Protein AF-C5RBM1-F1 (afdb_monomer_lite)

Secondary structure (DSSP, 8-state):
--PPPHHHHHHHHHHHHHS---HHHHHHHHT--HHHHHHHHHHHHHTT--S----THHHHHHHHHHHHTT-

Structure (mmCIF, N/CA/C/O backbone):
data_AF-C5RBM1-F1
#
_entry.id   AF-C5RBM1-F1
#
loop_
_atom_site.group_PDB
_atom_site.id
_atom_site.type_symbol
_atom_site.label_atom_id
_atom_site.label_alt_id
_atom_site.label_comp_id
_atom_site.label_asym_id
_atom_site.label_entity_id
_atom_site.label_seq_id
_atom_site.pdbx_PDB_ins_code
_atom_site.Cartn_x
_atom_site.Cartn_y
_atom_site.Cartn_z
_atom_site.occupancy
_atom_site.B_iso_or_equiv
_atom_site.auth_seq_id
_atom_site.auth_comp_id
_atom_site.auth_asym_id
_atom_site.auth_atom_id
_atom_site.pdbx_PDB_model_num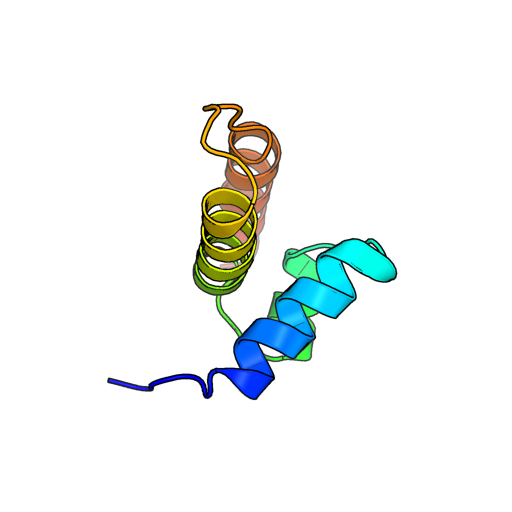
ATOM 1 N N . MET A 1 1 ? -5.569 1.421 -21.046 1.00 48.16 1 MET A N 1
ATOM 2 C CA . MET A 1 1 ? -5.696 1.374 -19.571 1.00 48.16 1 MET A CA 1
ATOM 3 C C . MET A 1 1 ? -5.161 0.024 -19.106 1.00 48.16 1 MET A C 1
ATOM 5 O O . MET A 1 1 ? -5.772 -0.983 -19.440 1.00 48.16 1 MET A O 1
ATOM 9 N N . LYS A 1 2 ? -3.988 -0.039 -18.456 1.00 55.97 2 LYS A N 1
ATOM 10 C CA . LYS A 1 2 ? -3.459 -1.311 -17.930 1.00 55.97 2 LYS A CA 1
ATOM 11 C C . LYS A 1 2 ? -4.316 -1.705 -16.724 1.00 55.97 2 LYS A C 1
ATOM 13 O O . LYS A 1 2 ? -4.185 -1.112 -15.657 1.00 55.97 2 LYS A O 1
ATOM 18 N N . ARG A 1 3 ? -5.268 -2.617 -16.927 1.00 71.38 3 ARG A N 1
ATOM 19 C CA . ARG A 1 3 ? -6.072 -3.188 -15.844 1.00 71.38 3 ARG A CA 1
ATOM 20 C C . ARG A 1 3 ? -5.225 -4.252 -15.157 1.00 71.38 3 ARG A C 1
ATOM 22 O O . ARG A 1 3 ? -4.813 -5.212 -15.796 1.00 71.38 3 ARG A O 1
ATOM 29 N N . TYR A 1 4 ? -4.944 -4.052 -13.876 1.00 79.81 4 TYR A N 1
ATOM 30 C CA . TYR A 1 4 ? -4.412 -5.119 -13.037 1.00 79.81 4 TYR A CA 1
ATOM 31 C C . TYR A 1 4 ? -5.517 -6.151 -12.808 1.00 79.81 4 TYR A C 1
ATOM 33 O O . TYR A 1 4 ? -6.665 -5.756 -12.579 1.00 79.81 4 TYR A O 1
ATOM 41 N N . GLN A 1 5 ? -5.165 -7.435 -12.881 1.00 86.00 5 GLN A N 1
ATOM 42 C CA . GLN A 1 5 ? -6.087 -8.529 -12.575 1.00 86.00 5 GLN A CA 1
ATOM 43 C C . GLN A 1 5 ? -6.508 -8.467 -11.109 1.00 86.00 5 GLN A C 1
ATOM 45 O O . GLN A 1 5 ? -5.709 -8.082 -10.253 1.00 86.00 5 GLN A O 1
ATOM 50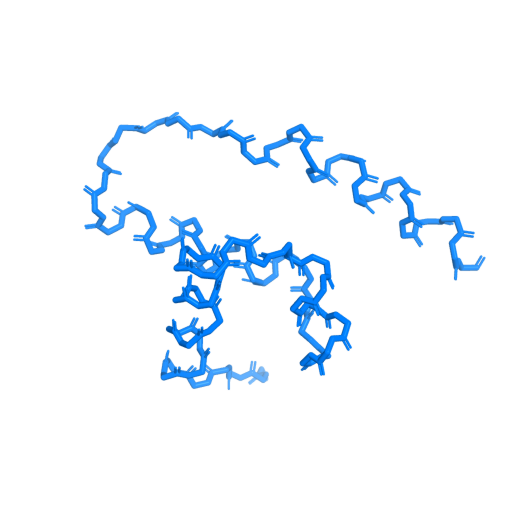 N N . ASP A 1 6 ? -7.751 -8.827 -10.813 1.00 83.19 6 ASP A N 1
ATOM 51 C CA . ASP A 1 6 ? -8.274 -8.751 -9.449 1.00 83.19 6 ASP A CA 1
ATOM 52 C C . ASP A 1 6 ? -7.559 -9.725 -8.500 1.00 83.19 6 ASP A C 1
ATOM 54 O O . ASP A 1 6 ? -7.221 -9.320 -7.388 1.00 83.19 6 ASP A O 1
ATOM 58 N N . ASP A 1 7 ? -7.156 -10.911 -8.973 1.00 86.00 7 ASP A N 1
ATOM 59 C CA . ASP A 1 7 ? -6.289 -11.840 -8.226 1.00 86.00 7 ASP A CA 1
ATOM 60 C C . ASP A 1 7 ? -4.948 -11.215 -7.827 1.00 86.00 7 ASP A C 1
ATOM 62 O O . ASP A 1 7 ? -4.443 -11.409 -6.717 1.00 86.00 7 ASP A O 1
ATOM 66 N N . PHE A 1 8 ? -4.371 -10.416 -8.725 1.00 88.50 8 PHE A N 1
ATOM 67 C CA . PHE A 1 8 ? -3.107 -9.738 -8.469 1.00 88.50 8 PHE A CA 1
ATOM 68 C C . PHE A 1 8 ? -3.273 -8.647 -7.406 1.00 88.50 8 PHE A C 1
ATOM 70 O O . PHE A 1 8 ? -2.483 -8.565 -6.465 1.00 88.50 8 PHE A O 1
ATOM 77 N N . LYS A 1 9 ? -4.338 -7.840 -7.507 1.00 87.56 9 LYS A N 1
ATOM 78 C CA . LYS A 1 9 ? -4.658 -6.826 -6.489 1.00 87.56 9 LYS A CA 1
ATOM 79 C C . LYS A 1 9 ? -4.892 -7.481 -5.129 1.00 87.56 9 LYS A C 1
ATOM 81 O O . LYS A 1 9 ? -4.345 -7.010 -4.135 1.00 87.56 9 LYS A O 1
ATOM 86 N N . ALA A 1 10 ? -5.664 -8.568 -5.094 1.00 87.25 10 ALA A N 1
ATOM 87 C CA . ALA A 1 10 ? -5.959 -9.317 -3.879 1.00 87.25 10 ALA A CA 1
ATOM 88 C C . ALA A 1 10 ? -4.683 -9.888 -3.246 1.00 87.25 10 ALA A C 1
ATOM 90 O O . ALA A 1 10 ? -4.492 -9.739 -2.043 1.00 87.25 10 ALA A O 1
ATOM 91 N N . SER A 1 11 ? -3.770 -10.441 -4.051 1.00 89.94 11 SER A N 1
ATOM 92 C CA . SER A 1 11 ? -2.473 -10.945 -3.576 1.00 89.94 11 SER A CA 1
ATOM 93 C C . SER A 1 11 ? -1.644 -9.845 -2.907 1.00 89.94 11 SER A C 1
ATOM 95 O O . SER A 1 11 ? -1.140 -10.035 -1.805 1.00 89.94 11 SER A O 1
ATOM 97 N N . ILE A 1 12 ? -1.564 -8.659 -3.517 1.00 89.88 12 ILE A N 1
ATOM 98 C CA . ILE A 1 12 ? -0.831 -7.510 -2.959 1.00 89.88 12 ILE A CA 1
ATOM 99 C C . ILE A 1 12 ? -1.462 -7.017 -1.650 1.00 89.88 12 ILE A C 1
ATOM 101 O O . ILE A 1 12 ? -0.751 -6.742 -0.682 1.00 89.88 12 ILE A O 1
ATOM 105 N N . VAL A 1 13 ? -2.793 -6.931 -1.591 1.00 86.56 13 VAL A N 1
ATOM 106 C CA . VAL A 1 13 ? -3.518 -6.565 -0.365 1.00 86.56 13 VAL A CA 1
ATOM 107 C C . VAL A 1 13 ? -3.298 -7.603 0.736 1.00 86.56 13 VAL A C 1
ATOM 109 O O . VAL A 1 13 ? -3.076 -7.222 1.886 1.00 86.56 13 VAL A O 1
ATOM 112 N N . LYS A 1 14 ? -3.323 -8.893 0.389 1.00 88.56 14 LYS A N 1
ATOM 113 C CA . LYS A 1 14 ? -3.080 -10.003 1.313 1.00 88.56 14 LYS A CA 1
ATOM 114 C C . LYS A 1 14 ? -1.669 -9.938 1.891 1.00 88.56 14 LYS A C 1
ATOM 116 O O . LYS A 1 14 ? -1.539 -9.905 3.106 1.00 88.56 14 LYS A O 1
ATOM 121 N N . MET A 1 15 ? -0.637 -9.798 1.056 1.00 88.88 15 MET A N 1
ATOM 122 C CA . MET A 1 15 ? 0.753 -9.637 1.511 1.00 88.88 15 MET A CA 1
ATOM 123 C C . MET A 1 15 ? 0.920 -8.414 2.427 1.00 88.88 15 MET A C 1
ATOM 125 O O . MET A 1 15 ? 1.587 -8.476 3.457 1.00 88.88 15 MET A O 1
ATOM 129 N N . HIS A 1 16 ? 0.273 -7.289 2.106 1.00 85.62 16 HIS A N 1
ATOM 130 C CA . HIS A 1 16 ? 0.317 -6.106 2.969 1.00 85.62 16 HIS A CA 1
ATOM 131 C C . HIS A 1 16 ? -0.335 -6.351 4.343 1.00 85.62 16 HIS A C 1
ATOM 133 O O . HIS A 1 16 ? 0.185 -5.883 5.355 1.00 85.62 16 HIS A O 1
ATOM 139 N N . ARG A 1 17 ? -1.467 -7.068 4.392 1.00 80.62 17 ARG A N 1
ATOM 140 C CA . ARG A 1 17 ? -2.218 -7.331 5.631 1.00 80.62 17 ARG A CA 1
ATOM 141 C C . ARG A 1 17 ? -1.622 -8.459 6.474 1.00 80.62 17 ARG A C 1
ATOM 143 O O . ARG A 1 17 ? -1.497 -8.291 7.684 1.00 80.62 17 ARG A O 1
ATOM 150 N N . GLU A 1 18 ? -1.276 -9.581 5.853 1.00 83.12 18 GLU A N 1
ATOM 151 C CA . GLU A 1 18 ? -0.797 -10.791 6.531 1.00 83.12 18 GLU A CA 1
ATOM 152 C C . GLU A 1 18 ? 0.692 -10.699 6.860 1.00 83.12 18 GLU A C 1
ATOM 154 O O . GLU A 1 18 ? 1.088 -10.891 8.006 1.00 83.12 18 GLU A O 1
ATOM 159 N N . GLU A 1 19 ? 1.519 -10.325 5.885 1.00 81.94 19 GLU A N 1
ATOM 160 C CA . GLU A 1 19 ? 2.975 -10.260 6.058 1.00 81.94 19 GLU A CA 1
ATOM 161 C C . GLU A 1 19 ? 3.449 -8.887 6.559 1.00 81.94 19 GLU A C 1
ATOM 163 O O . GLU A 1 19 ? 4.649 -8.651 6.698 1.00 81.94 19 GLU A O 1
ATOM 168 N N . LYS A 1 20 ? 2.516 -7.951 6.806 1.00 78.69 20 LYS A N 1
ATOM 169 C CA . LYS A 1 20 ? 2.789 -6.557 7.209 1.00 78.69 20 LYS A CA 1
ATOM 170 C C . LYS A 1 20 ? 3.812 -5.853 6.308 1.00 78.69 20 LYS A C 1
ATOM 172 O O . LYS A 1 20 ? 4.514 -4.939 6.744 1.00 78.69 20 LYS A O 1
ATOM 177 N N . ARG A 1 21 ? 3.900 -6.263 5.038 1.00 80.44 21 ARG A N 1
ATOM 178 C CA . ARG A 1 21 ? 4.856 -5.708 4.074 1.00 80.44 21 ARG A CA 1
ATOM 179 C C . ARG A 1 21 ? 4.500 -4.269 3.733 1.00 80.44 21 ARG A C 1
ATOM 181 O O . ARG A 1 21 ? 3.348 -3.955 3.451 1.00 80.44 21 ARG A O 1
ATOM 188 N N . SER A 1 22 ? 5.487 -3.381 3.713 1.00 84.12 22 SER A N 1
ATOM 189 C CA . SER A 1 22 ? 5.266 -1.967 3.400 1.00 84.12 22 SER A CA 1
ATOM 190 C C . SER A 1 22 ? 4.829 -1.772 1.945 1.00 84.12 22 SER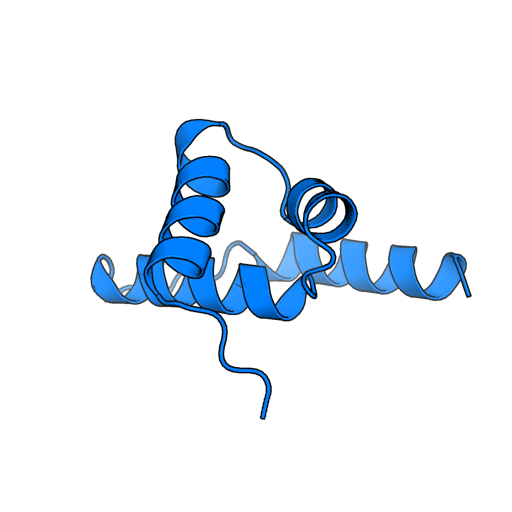 A C 1
ATOM 192 O O . SER A 1 22 ? 5.387 -2.386 1.036 1.00 84.12 22 SER A O 1
ATOM 194 N N . ILE A 1 23 ? 3.902 -0.835 1.704 1.00 83.56 23 ILE A N 1
ATOM 195 C CA . ILE A 1 23 ? 3.431 -0.462 0.354 1.00 83.56 23 ILE A CA 1
ATOM 196 C C . ILE A 1 23 ? 4.606 -0.135 -0.577 1.00 83.56 23 ILE A C 1
ATOM 198 O O . ILE A 1 23 ? 4.579 -0.473 -1.756 1.00 83.56 23 ILE A O 1
ATOM 202 N N . ARG A 1 24 ? 5.658 0.492 -0.040 1.00 82.38 24 ARG A N 1
ATOM 203 C CA . ARG A 1 24 ? 6.886 0.801 -0.774 1.00 82.38 24 ARG A CA 1
ATOM 204 C C . ARG A 1 24 ? 7.613 -0.452 -1.270 1.00 82.38 24 ARG A C 1
ATOM 206 O O . ARG A 1 24 ? 7.933 -0.519 -2.446 1.00 82.38 24 ARG A O 1
ATOM 213 N N . SER A 1 25 ? 7.806 -1.446 -0.405 1.00 84.19 25 SER A N 1
ATOM 214 C CA . SER A 1 25 ? 8.467 -2.702 -0.779 1.00 84.19 25 SER A CA 1
ATOM 215 C C . SER A 1 25 ? 7.672 -3.443 -1.854 1.00 84.19 25 SER A C 1
ATOM 217 O O . SER A 1 25 ? 8.247 -3.874 -2.845 1.00 84.19 25 SER A O 1
ATOM 219 N N . LEU A 1 26 ? 6.344 -3.503 -1.716 1.00 86.69 26 LEU A N 1
ATOM 220 C CA . LEU A 1 26 ? 5.468 -4.097 -2.730 1.00 86.69 26 LEU A CA 1
ATOM 221 C C . LEU A 1 26 ? 5.477 -3.290 -4.041 1.00 86.69 26 LEU A C 1
ATOM 223 O O . LEU A 1 26 ? 5.398 -3.850 -5.129 1.00 86.69 26 LEU A O 1
ATOM 227 N N . SER A 1 27 ? 5.591 -1.967 -3.955 1.00 86.06 27 SER A N 1
ATOM 228 C CA . SER A 1 27 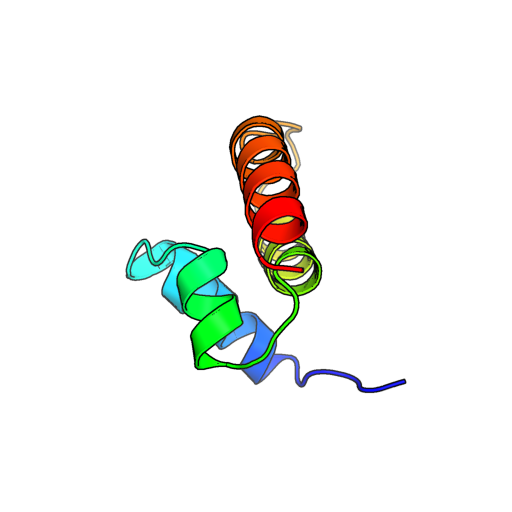? 5.692 -1.097 -5.124 1.00 86.06 27 SER A CA 1
ATOM 229 C C . SER A 1 27 ? 6.996 -1.312 -5.895 1.00 86.06 27 SER A C 1
ATOM 231 O O . SER A 1 27 ? 6.954 -1.443 -7.117 1.00 86.06 27 SER A O 1
ATOM 233 N N . GLU A 1 28 ? 8.127 -1.378 -5.190 1.00 84.94 28 GLU A N 1
ATOM 234 C CA . GLU A 1 28 ? 9.457 -1.586 -5.772 1.00 84.94 28 GLU A CA 1
ATOM 235 C C . GLU A 1 28 ? 9.607 -3.008 -6.341 1.00 84.94 28 GLU A C 1
ATOM 237 O O . GLU A 1 28 ? 10.116 -3.165 -7.446 1.00 84.94 28 GLU A O 1
ATOM 242 N N . GLU A 1 29 ? 9.103 -4.031 -5.645 1.00 87.81 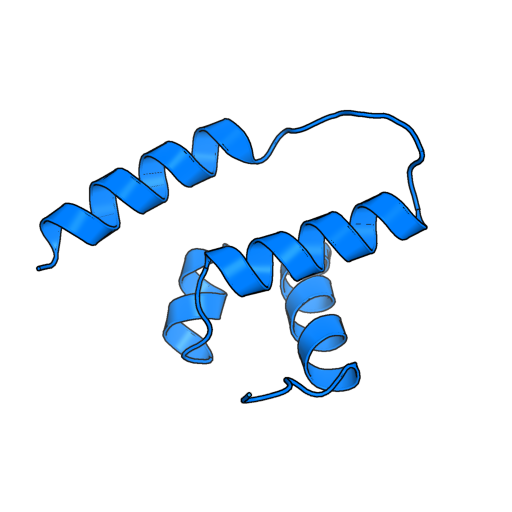29 GLU A N 1
ATOM 243 C CA . GLU A 1 29 ? 9.222 -5.437 -6.062 1.00 87.81 29 GLU A CA 1
ATOM 244 C C . GLU A 1 29 ? 8.332 -5.780 -7.264 1.00 87.81 29 GLU A C 1
ATOM 246 O O . GLU A 1 29 ? 8.773 -6.441 -8.202 1.00 87.81 29 GLU A O 1
ATOM 251 N N . TYR A 1 30 ? 7.085 -5.304 -7.264 1.00 87.94 30 TYR A N 1
ATOM 252 C CA . TYR A 1 30 ? 6.113 -5.636 -8.310 1.00 87.94 30 TYR A CA 1
ATOM 253 C C . TYR A 1 30 ? 5.998 -4.564 -9.404 1.00 87.94 30 TYR A C 1
ATOM 255 O O . TYR A 1 30 ? 5.188 -4.704 -10.323 1.00 87.94 30 TYR A O 1
ATOM 263 N N . GLY A 1 31 ? 6.763 -3.470 -9.311 1.00 85.88 31 GLY A N 1
ATOM 264 C CA . GLY A 1 31 ? 6.701 -2.349 -10.258 1.00 85.88 31 GLY A CA 1
ATOM 265 C C . GLY A 1 31 ? 5.338 -1.646 -10.289 1.00 85.88 31 GLY A C 1
ATOM 266 O O . GLY A 1 31 ? 4.953 -1.041 -11.293 1.00 85.88 31 GLY A O 1
ATOM 267 N N . VAL A 1 32 ? 4.571 -1.750 -9.204 1.00 85.25 32 VAL A N 1
ATOM 268 C CA . VAL A 1 32 ? 3.230 -1.172 -9.080 1.00 85.25 32 VAL A CA 1
ATOM 269 C C . VAL A 1 32 ? 3.340 0.190 -8.414 1.00 85.25 32 VAL A C 1
ATOM 271 O O . VAL A 1 32 ? 4.103 0.365 -7.474 1.00 85.25 32 VAL A O 1
ATOM 274 N N . SER A 1 33 ? 2.549 1.174 -8.842 1.00 84.06 33 SER A N 1
ATOM 275 C CA . SER A 1 33 ? 2.531 2.478 -8.170 1.00 84.06 33 SER A CA 1
ATOM 276 C C . SER A 1 33 ? 2.084 2.349 -6.701 1.00 84.06 33 SER A C 1
ATOM 278 O O . SER A 1 33 ? 1.046 1.725 -6.447 1.00 84.06 33 SER A O 1
ATOM 280 N N . PRO A 1 34 ? 2.766 3.001 -5.737 1.00 83.00 34 PRO A N 1
ATOM 281 C CA . PRO A 1 34 ? 2.362 2.988 -4.329 1.00 83.00 34 PRO A CA 1
ATOM 282 C C . PRO A 1 34 ? 0.917 3.460 -4.130 1.00 83.00 34 PRO A C 1
ATOM 284 O O . PRO A 1 34 ? 0.186 2.929 -3.297 1.00 83.00 34 PRO A O 1
ATOM 287 N N . ALA A 1 35 ? 0.479 4.432 -4.937 1.00 81.56 35 ALA A N 1
ATOM 288 C CA . ALA A 1 35 ? -0.885 4.949 -4.915 1.00 81.56 35 ALA A CA 1
ATOM 289 C C . ALA A 1 35 ? -1.918 3.904 -5.378 1.00 81.56 35 ALA A C 1
ATOM 291 O O . ALA A 1 35 ? -3.033 3.867 -4.863 1.00 81.56 35 ALA A O 1
ATOM 292 N N . ALA A 1 36 ? -1.555 3.029 -6.322 1.00 84.88 36 ALA A N 1
ATOM 293 C CA . ALA A 1 36 ? -2.440 1.963 -6.786 1.00 84.88 36 ALA A CA 1
ATOM 294 C C . ALA A 1 36 ? -2.622 0.889 -5.706 1.00 84.88 36 ALA A C 1
ATOM 296 O O . ALA A 1 36 ? -3.756 0.549 -5.378 1.00 84.88 36 ALA A O 1
ATOM 297 N N . ILE A 1 37 ? -1.520 0.439 -5.095 1.00 86.06 37 ILE A N 1
ATOM 298 C CA . ILE A 1 37 ? -1.540 -0.497 -3.960 1.00 86.06 37 ILE A CA 1
ATOM 299 C C . ILE A 1 37 ? -2.362 0.082 -2.809 1.00 86.06 37 ILE A C 1
ATOM 301 O O . ILE A 1 37 ? -3.219 -0.601 -2.256 1.00 86.06 37 ILE A O 1
ATOM 305 N N . HIS A 1 38 ? -2.153 1.360 -2.487 1.00 80.94 38 HIS A N 1
ATOM 306 C CA . HIS A 1 38 ? -2.940 2.064 -1.482 1.00 80.94 38 HIS A CA 1
ATOM 307 C C . HIS A 1 38 ? -4.441 2.012 -1.785 1.00 80.94 38 HIS A C 1
ATOM 309 O O . HIS A 1 38 ? -5.230 1.676 -0.907 1.00 80.94 38 HIS A O 1
ATOM 315 N N . ASN A 1 39 ? -4.842 2.297 -3.026 1.00 82.25 39 ASN A N 1
ATOM 316 C CA . ASN A 1 39 ? -6.246 2.237 -3.426 1.00 82.25 39 ASN A CA 1
ATOM 317 C C . ASN A 1 39 ? -6.819 0.818 -3.330 1.00 82.25 39 ASN A C 1
ATOM 319 O O . ASN A 1 39 ? -7.983 0.673 -2.973 1.00 82.25 39 ASN A O 1
ATOM 323 N N . TRP A 1 40 ? -6.026 -0.225 -3.592 1.00 87.44 40 TRP A N 1
ATOM 324 C CA . TRP A 1 40 ? -6.467 -1.615 -3.420 1.00 87.44 40 TRP A CA 1
ATOM 325 C C . TRP A 1 40 ? -6.608 -1.989 -1.949 1.00 87.44 40 TRP A C 1
ATOM 327 O O . TRP A 1 40 ? -7.609 -2.583 -1.570 1.00 87.44 40 TRP A O 1
ATOM 337 N N . VAL A 1 41 ? -5.659 -1.586 -1.101 1.00 81.44 41 VAL A N 1
ATOM 338 C CA . VAL A 1 41 ? -5.714 -1.821 0.349 1.00 81.44 41 VAL A CA 1
ATOM 339 C C . VAL A 1 41 ? -6.876 -1.051 0.984 1.00 81.44 41 VAL A C 1
ATOM 341 O O . VAL A 1 41 ? -7.593 -1.611 1.814 1.00 81.44 41 VAL A O 1
ATOM 344 N N . LYS A 1 42 ? -7.093 0.209 0.576 1.00 76.56 42 LYS A N 1
ATOM 345 C CA . LYS A 1 42 ? -8.214 1.055 1.018 1.00 76.56 42 LYS A CA 1
ATOM 346 C C . LYS A 1 42 ? -9.544 0.498 0.520 1.00 76.56 42 LYS A C 1
ATOM 348 O O . LYS A 1 42 ? -10.445 0.325 1.326 1.00 76.56 42 LYS A O 1
ATOM 353 N N . GLY A 1 43 ? -9.638 0.135 -0.758 1.00 71.94 43 GLY A N 1
ATOM 354 C CA . GLY A 1 43 ? -10.824 -0.503 -1.332 1.00 71.94 43 GLY A CA 1
ATOM 355 C C . GLY A 1 43 ? -11.164 -1.823 -0.641 1.00 71.94 43 GLY A C 1
ATOM 356 O O . GLY A 1 43 ? -12.312 -2.044 -0.286 1.00 71.94 43 GLY A O 1
ATOM 357 N N . ALA A 1 44 ? -10.161 -2.648 -0.335 1.00 72.25 44 ALA A N 1
ATOM 358 C CA . ALA A 1 44 ? -10.350 -3.877 0.428 1.00 72.25 44 ALA A CA 1
ATOM 359 C C . ALA A 1 44 ? -10.733 -3.631 1.897 1.00 72.25 44 ALA A C 1
ATOM 361 O O . ALA A 1 44 ? -11.347 -4.490 2.515 1.00 72.25 44 ALA A O 1
ATOM 362 N N . LYS A 1 45 ? -10.361 -2.489 2.496 1.00 59.22 45 LYS A N 1
ATOM 363 C CA . LYS A 1 45 ? -10.860 -2.080 3.824 1.00 59.22 45 LYS A CA 1
ATOM 364 C C .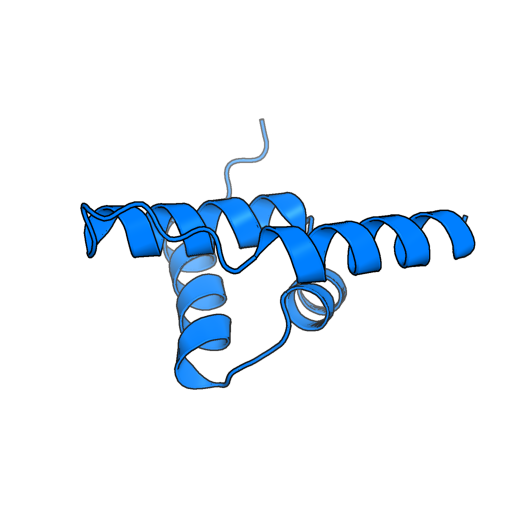 LYS A 1 45 ? -12.302 -1.594 3.755 1.00 59.22 45 LYS A C 1
ATOM 366 O O . LYS A 1 45 ? -13.078 -1.977 4.612 1.00 59.22 45 LYS A O 1
ATOM 371 N N . SER A 1 46 ? -12.662 -0.801 2.748 1.00 49.56 46 SER A N 1
ATOM 372 C CA . SER A 1 46 ? -14.028 -0.291 2.567 1.00 49.56 46 SER A CA 1
ATOM 373 C C . SER A 1 46 ? -15.057 -1.390 2.294 1.00 49.56 46 SER A C 1
ATOM 375 O O . SER A 1 46 ? -16.226 -1.193 2.590 1.00 49.56 46 SER A O 1
ATOM 377 N N . VAL A 1 47 ? -14.641 -2.547 1.771 1.00 51.69 47 VAL A N 1
ATOM 378 C CA . VAL A 1 47 ? -15.519 -3.727 1.645 1.00 51.69 47 VAL A CA 1
ATOM 379 C C . VAL A 1 47 ? -15.813 -4.378 3.011 1.00 51.69 47 VAL A C 1
ATOM 381 O O . VAL A 1 47 ? -16.813 -5.072 3.144 1.00 51.69 47 VAL A O 1
ATOM 384 N N . GLU A 1 48 ? -14.990 -4.127 4.037 1.00 49.59 48 GLU A N 1
ATOM 385 C CA . GLU A 1 48 ? -15.117 -4.718 5.382 1.00 49.59 48 GLU A CA 1
ATOM 386 C C . GLU A 1 48 ? -15.505 -3.707 6.479 1.00 49.59 48 GLU A C 1
ATOM 388 O O . GLU A 1 48 ? -15.959 -4.111 7.546 1.00 49.59 48 GLU A O 1
ATOM 393 N N . LEU A 1 49 ? -15.321 -2.401 6.259 1.00 41.59 49 LEU A N 1
ATOM 394 C CA . LEU A 1 49 ? -15.523 -1.361 7.268 1.00 41.59 49 LEU A CA 1
ATOM 395 C C . LEU A 1 49 ? -16.170 -0.119 6.642 1.00 41.59 49 LEU A C 1
ATOM 397 O O . LEU A 1 49 ? -15.548 0.612 5.870 1.00 41.59 49 LEU A O 1
ATOM 401 N N . GLU A 1 50 ? -17.409 0.133 7.056 1.00 42.88 50 GLU A N 1
ATOM 402 C CA . GLU A 1 50 ? -18.219 1.325 6.771 1.00 42.88 50 GLU A CA 1
ATOM 403 C C . GLU A 1 50 ? -17.712 2.588 7.515 1.00 42.88 50 GLU A C 1
ATOM 405 O O . GLU A 1 50 ? -18.236 3.679 7.329 1.00 42.88 50 GLU A O 1
ATOM 410 N N . ASP A 1 51 ? -16.644 2.481 8.318 1.00 41.62 51 ASP A N 1
ATOM 411 C CA . ASP A 1 51 ? -16.263 3.498 9.307 1.00 41.62 51 ASP A CA 1
ATOM 412 C C . ASP A 1 51 ? -14.857 4.094 9.069 1.00 41.62 51 ASP A C 1
ATOM 414 O O . ASP A 1 51 ? -13.851 3.728 9.678 1.00 41.62 51 ASP A O 1
ATOM 418 N N . GLY A 1 52 ? -14.780 4.995 8.086 1.00 48.22 52 GLY A N 1
ATOM 419 C CA . GLY A 1 52 ? -14.159 6.328 8.196 1.00 48.22 52 GLY A CA 1
ATOM 420 C C . GLY A 1 52 ? -12.723 6.560 8.709 1.00 48.22 52 GLY A C 1
ATOM 421 O O . GLY A 1 52 ? -12.320 7.720 8.761 1.00 48.22 52 GLY A O 1
ATOM 422 N N . THR A 1 53 ? -11.909 5.567 9.074 1.00 42.03 53 THR A N 1
ATOM 423 C CA . THR A 1 53 ? -10.597 5.826 9.711 1.00 42.03 53 THR A CA 1
ATOM 424 C C . THR A 1 53 ? -9.406 5.711 8.753 1.00 42.03 53 THR A C 1
ATOM 426 O O . THR A 1 53 ? -8.798 4.661 8.523 1.00 42.03 53 THR A O 1
ATOM 429 N N . GLU A 1 54 ? -9.035 6.869 8.206 1.00 47.25 54 GLU A N 1
ATOM 430 C CA . GLU A 1 54 ? -7.871 7.111 7.352 1.00 47.25 54 GLU A CA 1
ATOM 431 C C . GLU A 1 54 ? -6.555 7.128 8.150 1.00 47.25 54 GLU A C 1
ATOM 433 O O . GLU A 1 54 ? -6.026 8.177 8.514 1.00 47.25 54 GLU A O 1
ATOM 438 N N . VAL A 1 55 ? -5.972 5.954 8.399 1.00 48.22 55 VAL A N 1
ATOM 439 C CA . VAL A 1 55 ? -4.640 5.847 9.036 1.00 48.22 55 VAL A CA 1
ATOM 440 C C . VAL A 1 55 ? -3.487 6.074 8.041 1.00 48.22 55 VAL A C 1
ATOM 442 O O . VAL A 1 55 ? -2.373 6.412 8.436 1.00 48.22 55 VAL A O 1
ATOM 445 N N . THR A 1 56 ? -3.721 5.974 6.731 1.00 53.94 56 THR A N 1
ATOM 446 C CA . THR A 1 56 ? -2.622 5.910 5.746 1.00 53.94 56 THR A CA 1
ATOM 447 C C . THR A 1 56 ? -2.151 7.271 5.204 1.00 53.94 56 THR A C 1
ATOM 449 O O . THR A 1 56 ? -1.145 7.345 4.500 1.00 53.94 56 THR A O 1
ATOM 452 N N . SER A 1 57 ? -2.801 8.381 5.574 1.00 50.03 57 SER A N 1
ATOM 453 C CA . SER A 1 57 ? -2.442 9.726 5.084 1.00 50.03 57 SER A CA 1
ATOM 454 C C . SER A 1 57 ? -1.105 10.251 5.629 1.00 50.03 57 SER A C 1
ATOM 456 O O . SER A 1 57 ? -0.437 11.043 4.960 1.00 50.03 57 SER A O 1
ATOM 458 N N . LYS A 1 58 ? -0.684 9.820 6.829 1.00 51.41 58 LYS A N 1
ATOM 459 C CA . LYS A 1 58 ? 0.600 10.247 7.421 1.00 51.41 58 LYS A CA 1
ATOM 460 C C . LYS A 1 58 ? 1.794 9.557 6.754 1.00 51.41 58 LYS A C 1
ATOM 462 O O . LYS A 1 58 ? 2.715 10.242 6.317 1.00 51.41 58 LYS A O 1
ATOM 467 N N . GLU A 1 59 ? 1.718 8.241 6.578 1.00 56.50 59 GLU A N 1
ATOM 468 C CA . GLU A 1 59 ? 2.746 7.439 5.895 1.00 56.50 59 GLU A CA 1
ATOM 469 C C . GLU A 1 59 ? 2.892 7.846 4.416 1.00 56.50 59 GLU A C 1
ATOM 471 O O . GLU A 1 59 ? 4.000 7.938 3.887 1.00 56.50 59 GLU A O 1
ATOM 476 N N . PHE A 1 60 ? 1.785 8.182 3.742 1.00 55.53 60 PHE A N 1
ATOM 477 C CA . PHE A 1 60 ? 1.808 8.576 2.331 1.00 55.53 60 PHE A CA 1
ATOM 478 C C . PHE A 1 60 ? 2.523 9.911 2.080 1.00 55.53 60 PHE A C 1
ATOM 480 O O . PHE A 1 60 ? 3.309 10.015 1.138 1.00 55.53 60 PHE A O 1
ATOM 487 N N . LYS A 1 61 ? 2.311 10.929 2.929 1.00 58.78 61 LYS A N 1
ATOM 488 C CA . LYS A 1 61 ? 3.045 12.205 2.807 1.00 58.78 61 LYS A CA 1
ATOM 489 C C . LYS A 1 61 ? 4.555 12.006 2.949 1.00 58.78 61 LYS A C 1
ATOM 491 O O . LYS A 1 61 ? 5.325 12.704 2.290 1.00 58.78 61 LYS A O 1
ATOM 496 N N . GLN A 1 62 ? 4.972 11.049 3.777 1.00 61.25 62 GLN A N 1
ATOM 497 C CA . GLN A 1 62 ? 6.378 10.693 3.935 1.00 61.25 62 GLN A CA 1
ATOM 498 C C . GLN A 1 62 ? 6.914 9.981 2.686 1.00 61.25 62 GLN A C 1
ATOM 500 O O . GLN A 1 62 ? 7.953 10.372 2.159 1.00 61.25 62 GLN A O 1
ATOM 505 N N . LEU A 1 63 ? 6.159 9.027 2.130 1.00 60.69 63 LEU A N 1
ATOM 506 C CA . LEU A 1 63 ? 6.513 8.363 0.870 1.00 60.69 63 LEU A CA 1
ATOM 507 C C . LEU A 1 63 ? 6.597 9.342 -0.313 1.00 60.69 63 LEU A C 1
ATOM 509 O O . LEU A 1 63 ? 7.512 9.230 -1.125 1.00 60.69 63 LEU A O 1
ATOM 513 N N . GLN A 1 64 ? 5.694 10.325 -0.401 1.00 60.00 64 GLN A N 1
ATOM 514 C CA . GLN A 1 64 ? 5.719 11.352 -1.449 1.00 60.00 64 GLN A CA 1
ATOM 515 C C . GLN A 1 64 ? 6.941 12.278 -1.332 1.00 60.00 64 GLN A C 1
ATOM 517 O O . GLN A 1 64 ? 7.481 12.714 -2.352 1.00 60.00 64 GLN A O 1
ATOM 522 N N . LYS A 1 65 ? 7.389 12.593 -0.110 1.00 60.38 65 LYS A N 1
ATOM 523 C CA . LYS A 1 65 ? 8.624 13.364 0.106 1.00 60.38 65 LYS A CA 1
ATOM 524 C C . LYS A 1 65 ? 9.863 12.575 -0.314 1.00 60.38 65 LYS A C 1
ATOM 526 O O . LYS A 1 65 ? 10.700 13.116 -1.028 1.00 60.38 65 LYS A O 1
ATOM 531 N N . GLU A 1 66 ? 9.938 11.297 0.045 1.00 57.38 66 GLU A N 1
ATOM 532 C CA . GLU A 1 66 ? 11.100 10.459 -0.277 1.00 57.38 66 GLU A CA 1
ATOM 533 C C . GLU A 1 66 ? 11.191 10.105 -1.771 1.00 57.38 66 GLU A C 1
ATOM 535 O O . GLU A 1 66 ? 12.289 9.974 -2.303 1.00 57.38 66 GLU A O 1
ATOM 540 N N . ASN A 1 67 ? 10.065 10.007 -2.490 1.00 56.56 67 ASN A N 1
ATOM 541 C CA . ASN A 1 67 ? 10.075 9.762 -3.940 1.00 56.56 67 ASN A CA 1
ATOM 542 C C . ASN A 1 67 ? 10.556 10.987 -4.748 1.00 56.56 67 ASN A C 1
ATOM 544 O O . ASN A 1 67 ? 11.188 10.831 -5.786 1.00 56.56 67 ASN A O 1
ATOM 548 N N . GLN A 1 68 ? 10.305 12.210 -4.264 1.00 55.84 68 GLN A N 1
ATOM 549 C CA . GLN A 1 68 ? 10.790 13.442 -4.910 1.00 55.84 68 GLN A CA 1
ATOM 550 C C . GLN A 1 68 ? 12.300 13.651 -4.763 1.00 55.84 68 GLN A C 1
ATOM 552 O O . GLN A 1 68 ? 12.882 14.402 -5.535 1.00 55.84 68 GLN A O 1
ATOM 557 N N . ARG A 1 69 ? 12.930 12.992 -3.787 1.00 55.28 69 ARG A N 1
ATOM 558 C CA . ARG A 1 69 ? 14.370 13.093 -3.526 1.00 55.28 69 ARG A CA 1
ATOM 559 C C . ARG A 1 69 ? 15.209 12.112 -4.359 1.00 55.28 69 ARG A C 1
ATOM 561 O O . ARG A 1 69 ? 16.425 12.246 -4.398 1.00 55.28 69 ARG A O 1
ATOM 568 N N . LEU A 1 70 ? 14.567 11.140 -5.012 1.00 52.69 70 LEU A N 1
ATOM 569 C CA . LEU A 1 70 ? 15.197 10.134 -5.881 1.00 52.69 70 LEU A CA 1
ATOM 570 C C . LEU A 1 70 ? 15.014 10.438 -7.384 1.00 52.69 70 LEU A C 1
ATOM 572 O O . LEU A 1 70 ? 15.217 9.548 -8.207 1.00 52.69 70 LEU A O 1
ATOM 576 N N . LYS A 1 71 ? 14.601 11.663 -7.737 1.00 48.34 71 LYS A N 1
ATOM 577 C CA . LYS A 1 71 ? 14.547 12.154 -9.121 1.00 48.34 71 LYS A CA 1
ATOM 578 C C . LYS A 1 71 ? 15.774 12.976 -9.477 1.00 48.34 71 LYS A C 1
ATOM 580 O O . LYS A 1 71 ? 16.248 13.716 -8.590 1.00 48.34 71 LYS A O 1
#

InterPro domains:
  IPR002514 Transposase IS3/IS911family [PF01527] (2-71)
  IPR009057 Homedomain-like superfamily [SSF46689] (1-71)

pLDDT: mean 70.93, std 16.19, range [41.59, 89.94]

Radius of gyration: 12.53 Å; chains: 1; bounding box: 33×25×29 Å

Sequence (71 aa):
MKRYQDDFKASIVKMHREEKRSIRSLSEEYGVSPAAIHNWVKGAKSVELEDGTEVTSKEFKQLQKENQRLK

Foldseek 3Di:
DPDDDPVRLVVLLCCCVPVVDDLVVSCVVVVNDSVVNVCSNVVVVVVVDPDDDDPCPVVVVVVVVVVVVVD

Organism: NCBI:txid585506